Protein AF-A0A728Y4P6-F1 (afdb_monomer_lite)

pLDDT: mean 84.36, std 15.19, range [36.62, 98.06]

Structure (mmCIF, N/CA/C/O backbone):
data_AF-A0A728Y4P6-F1
#
_entry.id   AF-A0A728Y4P6-F1
#
loop_
_atom_site.group_PDB
_atom_site.id
_atom_site.type_symbol
_atom_site.label_atom_id
_atom_site.label_alt_id
_atom_site.label_comp_id
_atom_site.label_asym_id
_atom_site.label_entity_id
_atom_site.label_seq_id
_atom_site.pdbx_PDB_ins_code
_atom_site.Cartn_x
_atom_site.Cartn_y
_atom_site.Cartn_z
_atom_site.occupancy
_atom_site.B_iso_or_equiv
_atom_site.auth_seq_id
_atom_site.auth_comp_id
_atom_site.auth_asym_id
_atom_site.auth_atom_id
_atom_site.pdbx_PDB_model_num
ATOM 1 N N . MET A 1 1 ? -55.703 6.559 3.797 1.00 37.00 1 MET A N 1
ATOM 2 C CA . MET A 1 1 ? -54.741 5.536 3.331 1.00 37.00 1 MET A CA 1
ATOM 3 C C . MET A 1 1 ? -53.664 5.393 4.402 1.00 37.00 1 MET A C 1
ATOM 5 O O . MET A 1 1 ? -52.782 6.234 4.476 1.00 37.00 1 MET A O 1
ATOM 9 N N . THR A 1 2 ? -53.797 4.430 5.315 1.00 36.62 2 THR A N 1
ATOM 10 C CA . THR A 1 2 ? -52.880 4.237 6.453 1.00 36.62 2 THR A CA 1
ATOM 11 C C . THR A 1 2 ? -51.854 3.155 6.117 1.00 36.62 2 THR A C 1
ATOM 13 O O . THR A 1 2 ? -52.201 1.993 5.926 1.00 36.62 2 THR A O 1
ATOM 16 N N . VAL A 1 3 ? -50.579 3.534 6.010 1.00 44.47 3 VAL A N 1
ATOM 17 C CA . VAL A 1 3 ? -49.483 2.598 5.721 1.00 44.47 3 VAL A CA 1
ATOM 18 C C . VAL A 1 3 ? -49.076 1.896 7.019 1.00 44.47 3 VAL A C 1
ATOM 20 O O . VAL A 1 3 ? -48.543 2.519 7.935 1.00 44.47 3 VAL A O 1
ATOM 23 N N . LYS A 1 4 ? -49.341 0.588 7.111 1.00 42.34 4 LYS A N 1
ATOM 24 C CA . LYS A 1 4 ? -48.845 -0.280 8.189 1.00 42.34 4 LYS A CA 1
ATOM 25 C C . LYS A 1 4 ? -47.351 -0.535 7.965 1.00 42.34 4 LYS A C 1
ATOM 27 O O . LYS A 1 4 ? -46.977 -1.251 7.042 1.00 42.34 4 LYS A O 1
ATOM 32 N N . ALA A 1 5 ? -46.502 0.030 8.817 1.00 55.78 5 ALA A N 1
ATOM 33 C CA . ALA A 1 5 ? -45.082 -0.299 8.859 1.00 55.78 5 ALA A CA 1
ATOM 34 C C . ALA A 1 5 ? -44.892 -1.673 9.525 1.00 55.78 5 ALA A C 1
ATOM 36 O O . ALA A 1 5 ? -44.885 -1.790 10.748 1.00 55.78 5 ALA A O 1
ATOM 37 N N . SER A 1 6 ? -44.763 -2.734 8.727 1.00 55.38 6 SER A N 1
ATOM 38 C CA . SER A 1 6 ? -44.408 -4.073 9.209 1.00 55.38 6 SER A CA 1
ATOM 39 C C . SER A 1 6 ? -42.884 -4.242 9.234 1.00 55.38 6 SER A C 1
ATOM 41 O O . SER A 1 6 ? -42.297 -4.843 8.336 1.00 55.38 6 SER A O 1
ATOM 43 N N . GLY A 1 7 ? -42.233 -3.688 10.256 1.00 61.00 7 GLY A N 1
ATOM 44 C CA . GLY A 1 7 ? -40.838 -3.992 10.586 1.00 61.00 7 GLY A CA 1
ATOM 45 C C . GLY A 1 7 ? -40.770 -4.976 11.754 1.00 61.00 7 GLY A C 1
ATOM 46 O O . GLY A 1 7 ? -41.485 -4.808 12.739 1.00 61.00 7 GLY A O 1
ATOM 47 N N . ARG A 1 8 ? -39.926 -6.012 11.667 1.00 59.66 8 ARG A N 1
ATOM 48 C CA . ARG A 1 8 ? -39.654 -6.916 12.799 1.00 59.66 8 ARG A CA 1
ATOM 49 C C . ARG A 1 8 ? -38.945 -6.135 13.910 1.00 59.66 8 ARG A C 1
ATOM 51 O O . ARG A 1 8 ? -37.822 -5.681 13.718 1.00 59.66 8 ARG A O 1
ATOM 58 N N . PHE A 1 9 ? -39.592 -6.010 15.066 1.00 66.50 9 PHE A N 1
ATOM 59 C CA . PHE A 1 9 ? -38.976 -5.506 16.290 1.00 66.50 9 PHE A CA 1
ATOM 60 C C . PHE A 1 9 ? -38.028 -6.577 16.844 1.00 66.50 9 PHE A C 1
ATOM 62 O O . PHE A 1 9 ? -38.470 -7.659 17.228 1.00 66.50 9 PHE A O 1
ATOM 69 N N . VAL A 1 10 ? -36.724 -6.298 16.850 1.00 62.53 10 VAL A N 1
ATOM 70 C CA . VAL A 1 10 ? -35.737 -7.122 17.559 1.00 62.53 10 VAL A CA 1
ATOM 71 C C . VAL A 1 10 ? -35.636 -6.557 18.976 1.00 62.53 10 VAL A C 1
ATOM 73 O O . VAL A 1 10 ? -35.246 -5.396 19.115 1.00 62.53 10 VAL A O 1
ATOM 76 N N . PRO A 1 11 ? -36.008 -7.312 20.024 1.00 64.62 11 PRO A N 1
ATOM 77 C CA . PRO A 1 11 ? -35.897 -6.822 21.389 1.00 64.62 11 PRO A CA 1
ATOM 78 C C . PRO A 1 11 ? -34.423 -6.542 21.726 1.00 64.62 11 PRO A C 1
ATOM 80 O O . PRO A 1 11 ? -33.542 -7.282 21.275 1.00 64.62 11 PRO A O 1
ATOM 83 N N . PRO A 1 12 ? -34.128 -5.479 22.497 1.00 64.31 12 PRO A N 1
ATOM 84 C CA . PRO A 1 12 ? -32.768 -5.202 22.935 1.00 64.31 12 PRO A CA 1
ATOM 85 C C . PRO A 1 12 ? -32.221 -6.414 23.696 1.00 64.31 12 PRO A C 1
ATOM 87 O O . PRO A 1 12 ? -32.910 -7.009 24.525 1.00 64.31 12 PRO A O 1
ATOM 90 N N . SER A 1 13 ? -30.988 -6.811 23.376 1.00 59.62 13 SER A N 1
ATOM 91 C CA . SER A 1 13 ? -30.362 -7.980 23.993 1.00 59.62 13 SER A CA 1
ATOM 92 C C . SER A 1 13 ? -30.235 -7.763 25.504 1.00 59.62 13 SER A C 1
ATOM 94 O O . SER A 1 13 ? -29.751 -6.716 25.932 1.00 59.62 13 SER A O 1
ATOM 96 N N . ALA A 1 14 ? -30.605 -8.768 26.297 1.00 59.66 14 ALA A N 1
ATOM 97 C CA . ALA A 1 14 ? -30.523 -8.750 27.759 1.00 59.66 14 ALA A CA 1
ATOM 98 C C . ALA A 1 14 ? -29.085 -8.839 28.312 1.00 59.66 14 ALA A C 1
ATOM 100 O O . ALA A 1 14 ? -28.901 -9.017 29.516 1.00 59.66 14 ALA A O 1
ATOM 101 N N . PHE A 1 15 ? -28.055 -8.722 27.465 1.00 56.31 15 PHE A N 1
ATOM 102 C CA . PHE A 1 15 ?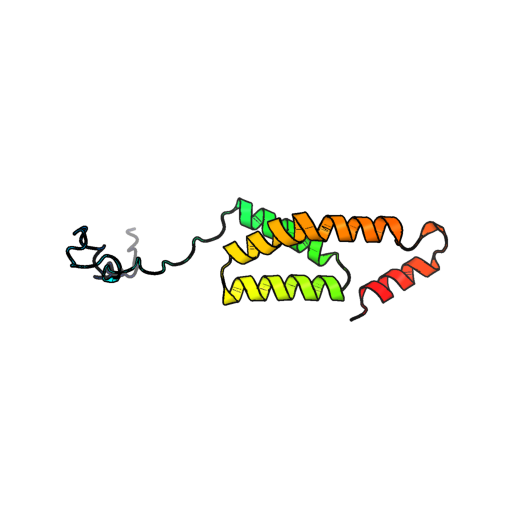 -26.684 -8.547 27.932 1.00 56.31 15 PHE A CA 1
ATOM 103 C C . PHE A 1 15 ? -26.571 -7.155 28.549 1.00 56.31 15 PHE A C 1
ATOM 105 O O . PHE A 1 15 ? -26.341 -6.159 27.864 1.00 56.31 15 PHE A O 1
ATOM 112 N N . ALA A 1 16 ? -26.837 -7.107 29.852 1.00 52.72 16 ALA A N 1
ATOM 113 C CA . ALA A 1 16 ? -26.780 -5.916 30.670 1.00 52.72 16 ALA A CA 1
ATOM 114 C C . ALA A 1 16 ? -25.479 -5.153 30.398 1.00 52.72 16 ALA A C 1
ATOM 116 O O . ALA A 1 16 ? -24.382 -5.709 30.497 1.00 52.72 16 ALA A O 1
ATOM 117 N N . ALA A 1 17 ? -25.615 -3.867 30.069 1.00 57.88 17 ALA A N 1
ATOM 118 C CA . ALA A 1 17 ? -24.522 -2.916 30.178 1.00 57.88 17 ALA A CA 1
ATOM 119 C C . ALA A 1 17 ? -23.908 -3.084 31.573 1.00 57.88 17 ALA A C 1
ATOM 121 O O . ALA A 1 17 ? -24.646 -3.115 32.561 1.00 57.88 17 ALA A O 1
ATOM 122 N N . GLY A 1 18 ? -22.589 -3.291 31.623 1.00 55.12 18 GLY A N 1
ATOM 123 C CA . GLY A 1 18 ? -21.872 -3.683 32.831 1.00 55.12 18 GLY A CA 1
ATOM 124 C C . GLY A 1 18 ? -22.354 -2.891 34.039 1.00 55.12 18 GLY A C 1
ATOM 125 O O . GLY A 1 18 ? -22.355 -1.662 34.030 1.00 55.12 18 GLY A O 1
ATOM 126 N N . THR A 1 19 ? -22.803 -3.601 35.074 1.00 54.06 19 THR A N 1
ATOM 127 C CA . THR A 1 19 ? -23.075 -3.000 36.377 1.00 54.06 19 THR A CA 1
ATOM 128 C C . THR A 1 19 ? -21.816 -2.242 36.773 1.00 54.06 19 THR A C 1
ATOM 130 O O . THR A 1 19 ? -20.801 -2.894 36.997 1.00 54.06 19 THR A O 1
ATOM 133 N N . GLY A 1 20 ? -21.852 -0.908 36.820 1.00 58.09 20 GLY A N 1
ATOM 134 C CA . GLY A 1 20 ? -20.714 -0.027 37.134 1.00 58.09 20 GLY A CA 1
ATOM 135 C C . GLY A 1 20 ? -20.162 -0.170 38.560 1.00 58.09 20 GLY A C 1
ATOM 136 O O . GLY A 1 20 ? -19.750 0.808 39.170 1.00 58.09 20 GLY A O 1
ATOM 137 N N . LYS A 1 21 ? -20.197 -1.380 39.120 1.00 61.38 21 LYS A N 1
ATOM 138 C CA . LYS A 1 21 ? -19.567 -1.767 40.371 1.00 61.38 21 LYS A CA 1
ATOM 139 C C . LYS A 1 21 ? -18.068 -1.880 40.113 1.00 61.38 21 LYS A C 1
ATOM 141 O O . LYS A 1 21 ? -17.633 -2.672 39.279 1.00 61.38 21 LYS A O 1
ATOM 146 N N . THR A 1 22 ? -17.287 -1.088 40.833 1.00 69.62 22 THR A N 1
ATOM 147 C CA . THR A 1 22 ? -15.834 -1.233 40.902 1.00 69.62 22 THR A CA 1
ATOM 148 C C . THR A 1 22 ? -15.479 -2.631 41.402 1.00 69.62 22 THR A C 1
ATOM 150 O O . THR A 1 22 ? -16.117 -3.166 42.307 1.00 69.62 22 THR A O 1
ATOM 153 N N . PHE A 1 23 ? -14.477 -3.252 40.781 1.00 76.69 23 PHE A N 1
ATOM 154 C CA . PHE A 1 23 ? -14.010 -4.580 41.158 1.00 76.69 23 PHE A CA 1
ATOM 155 C C . PHE A 1 23 ? -13.465 -4.578 42.599 1.00 76.69 23 PHE A C 1
ATOM 157 O O . PHE A 1 23 ? -12.518 -3.856 42.896 1.00 76.69 23 PHE A O 1
ATOM 164 N N . THR A 1 24 ? -14.042 -5.395 43.485 1.00 79.75 24 THR A N 1
ATOM 165 C CA . THR A 1 24 ? -13.669 -5.501 44.911 1.00 79.75 24 THR A CA 1
ATOM 166 C C . THR A 1 24 ? -12.896 -6.790 45.220 1.00 79.75 24 THR A C 1
ATOM 168 O O . THR A 1 24 ? -13.153 -7.443 46.231 1.00 79.75 24 THR A O 1
ATOM 171 N N . GLY A 1 25 ? -12.012 -7.238 44.326 1.00 82.38 25 GLY A N 1
ATOM 172 C CA . GLY A 1 25 ? -11.180 -8.421 44.575 1.00 82.38 25 GLY A CA 1
ATOM 173 C C . GLY A 1 25 ? -9.823 -8.079 45.188 1.00 82.38 25 GLY A C 1
ATOM 174 O O . GLY A 1 25 ? -9.298 -6.986 44.992 1.00 82.38 25 GLY A O 1
ATOM 175 N N . ALA A 1 26 ? -9.233 -9.047 45.896 1.00 81.69 26 ALA A N 1
ATOM 176 C CA . ALA A 1 26 ? -7.989 -8.875 46.655 1.00 81.69 26 ALA A CA 1
ATOM 177 C C . ALA A 1 26 ? -6.765 -8.488 45.804 1.00 81.69 26 ALA A C 1
ATOM 179 O O . ALA A 1 26 ? -5.826 -7.882 46.312 1.00 81.69 26 ALA A O 1
ATOM 180 N N . TYR A 1 27 ? -6.768 -8.826 44.511 1.00 81.75 27 TYR A N 1
ATOM 181 C CA . TYR A 1 27 ? -5.652 -8.555 43.610 1.00 81.75 27 TYR A CA 1
ATOM 182 C C . TYR A 1 27 ? -6.137 -7.998 42.275 1.00 81.75 27 TYR A C 1
ATOM 184 O O . TYR A 1 27 ? -7.066 -8.536 41.674 1.00 81.75 27 TYR A O 1
ATOM 192 N N . ALA A 1 28 ? -5.454 -6.970 41.770 1.00 76.50 28 ALA A N 1
ATOM 193 C CA . ALA A 1 28 ? -5.823 -6.275 40.535 1.00 76.50 28 ALA A CA 1
ATOM 194 C C . ALA A 1 28 ? -5.866 -7.183 39.286 1.00 76.50 28 ALA A C 1
ATOM 196 O O . ALA A 1 28 ? -6.628 -6.917 38.363 1.00 76.50 28 ALA A O 1
ATOM 197 N N . TRP A 1 29 ? -5.099 -8.280 39.257 1.00 80.25 29 TRP A N 1
ATOM 198 C CA . TRP A 1 29 ? -5.078 -9.224 38.130 1.00 80.25 29 TRP A CA 1
ATOM 199 C C . TRP A 1 29 ? -6.335 -10.107 38.029 1.00 80.25 29 TRP A C 1
ATOM 201 O O . TRP A 1 29 ? -6.555 -10.716 36.984 1.00 80.25 29 TRP A O 1
ATOM 211 N N . ASN A 1 30 ? -7.163 -10.143 39.080 1.00 81.00 30 ASN A N 1
ATOM 212 C CA . ASN A 1 30 ? -8.459 -10.827 39.096 1.00 81.00 30 ASN A CA 1
ATOM 213 C C . ASN A 1 30 ? -9.610 -9.954 38.573 1.00 81.00 30 ASN A C 1
ATOM 215 O O . ASN A 1 30 ? -10.735 -10.442 38.454 1.00 81.00 30 ASN A O 1
ATOM 219 N N . ALA A 1 31 ? -9.362 -8.670 38.291 1.00 82.38 31 ALA A N 1
ATOM 220 C CA . ALA A 1 31 ? -10.391 -7.797 37.750 1.00 82.38 31 ALA A CA 1
ATOM 221 C C . ALA A 1 31 ? -10.865 -8.324 36.382 1.00 82.38 31 ALA A C 1
ATOM 223 O O . ALA A 1 31 ? -10.021 -8.688 35.553 1.00 82.38 31 ALA A O 1
ATOM 224 N N . PRO A 1 32 ? -12.188 -8.365 36.115 1.00 75.19 32 PRO A N 1
ATOM 225 C CA . PRO A 1 32 ? -12.702 -8.668 34.789 1.00 75.19 32 PRO A CA 1
ATOM 226 C C . PRO A 1 32 ? -12.023 -7.761 33.765 1.00 75.19 32 PRO A C 1
ATOM 228 O O . PRO A 1 32 ? -12.038 -6.538 33.901 1.00 75.19 32 PRO A O 1
ATOM 231 N N . ARG A 1 33 ? -11.393 -8.363 32.756 1.00 74.69 33 ARG A N 1
ATOM 232 C CA . ARG A 1 33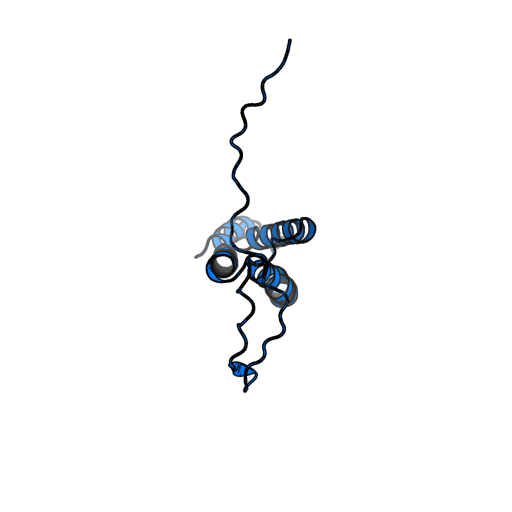 ? -10.788 -7.595 31.667 1.00 74.69 33 ARG A CA 1
ATOM 233 C C . ARG A 1 33 ? -11.897 -6.958 30.846 1.00 74.69 33 ARG A C 1
ATOM 235 O O . ARG A 1 33 ? -12.950 -7.570 30.659 1.00 74.69 33 ARG A O 1
ATOM 242 N N . GLU A 1 34 ? -11.639 -5.759 30.331 1.00 71.69 34 GLU A N 1
ATOM 243 C CA . GLU A 1 34 ? -12.521 -5.172 29.329 1.00 71.69 34 GLU A CA 1
ATOM 244 C C . GLU A 1 34 ? -12.717 -6.179 28.198 1.00 71.69 34 GLU A C 1
ATOM 246 O O . GLU A 1 34 ? -11.756 -6.769 27.689 1.00 71.69 34 GLU A O 1
ATOM 251 N N . ALA A 1 35 ? -13.980 -6.423 27.848 1.00 74.38 35 ALA A N 1
ATOM 252 C CA . ALA A 1 35 ? -14.294 -7.275 26.721 1.00 74.38 35 ALA A CA 1
ATOM 253 C C . ALA A 1 35 ? -13.583 -6.705 25.491 1.00 74.38 35 ALA A C 1
ATOM 255 O O . ALA A 1 35 ? -13.690 -5.508 25.219 1.00 74.38 35 ALA A O 1
ATOM 256 N N . VAL A 1 36 ? -12.863 -7.558 24.755 1.00 69.44 36 VAL A N 1
ATOM 257 C CA . VAL A 1 36 ? -12.238 -7.160 23.491 1.00 69.44 36 VAL A CA 1
ATOM 258 C C . VAL A 1 36 ? -13.366 -6.760 22.544 1.00 69.44 36 VAL A C 1
ATOM 260 O O . VAL A 1 36 ? -14.054 -7.604 21.969 1.00 69.44 36 VAL A O 1
ATOM 263 N N . GLY A 1 37 ? -13.617 -5.455 22.470 1.00 71.19 37 GLY A N 1
ATOM 264 C CA . GLY A 1 37 ? -14.664 -4.888 21.642 1.00 71.19 37 GLY A CA 1
ATOM 265 C C . GLY A 1 37 ? -14.362 -5.107 20.166 1.00 71.19 37 GLY A C 1
ATOM 266 O O . GLY A 1 37 ? -13.221 -5.347 19.765 1.00 71.19 37 GLY A O 1
ATOM 267 N N . ARG A 1 38 ? -15.396 -4.984 19.328 1.00 73.69 38 ARG A N 1
ATOM 268 C CA . ARG A 1 38 ? -15.168 -4.845 17.889 1.00 73.69 38 ARG A CA 1
ATOM 269 C C . ARG A 1 38 ? -14.319 -3.603 17.667 1.00 73.69 38 ARG A C 1
ATOM 271 O O . ARG A 1 38 ? -14.679 -2.520 18.126 1.00 73.69 38 ARG A O 1
ATOM 278 N N . GLU A 1 39 ? -13.206 -3.766 16.966 1.00 78.44 39 GLU A N 1
ATOM 279 C CA . GLU A 1 39 ? -12.384 -2.628 16.588 1.00 78.44 39 GLU A CA 1
ATOM 280 C C . GLU A 1 39 ? -13.197 -1.621 15.774 1.00 78.44 39 GLU A C 1
ATOM 282 O O . GLU A 1 39 ? -14.094 -1.970 14.996 1.00 78.44 39 GLU A O 1
ATOM 287 N N . ARG A 1 40 ? -12.860 -0.348 15.968 1.00 87.69 40 ARG A N 1
ATOM 288 C CA . ARG A 1 40 ? -13.503 0.769 15.289 1.00 87.69 40 ARG A CA 1
ATOM 289 C C . ARG A 1 40 ? -13.401 0.594 13.763 1.00 87.69 40 ARG A C 1
ATOM 291 O O . ARG A 1 40 ? -12.314 0.309 13.255 1.00 87.69 40 ARG A O 1
ATOM 298 N N . PRO A 1 41 ? -14.489 0.825 13.010 1.00 89.81 41 PRO A N 1
ATOM 299 C CA . PRO A 1 41 ? -14.404 0.899 11.559 1.00 89.81 41 PRO A CA 1
ATOM 300 C C . PRO A 1 41 ? -13.579 2.117 11.113 1.00 89.81 41 PRO A C 1
ATOM 302 O O . PRO A 1 41 ? -13.510 3.137 11.803 1.00 89.81 41 PRO A O 1
ATOM 305 N N . LEU A 1 42 ? -12.993 2.024 9.919 1.00 93.62 42 LEU A N 1
ATOM 306 C CA . LEU A 1 42 ? -12.300 3.149 9.290 1.00 93.62 42 LEU A CA 1
ATOM 307 C C . LEU A 1 42 ? -13.259 4.330 9.101 1.00 93.62 42 LEU A C 1
ATOM 309 O O . LEU A 1 42 ? -14.424 4.158 8.740 1.00 93.62 42 LEU A O 1
ATOM 313 N N . THR A 1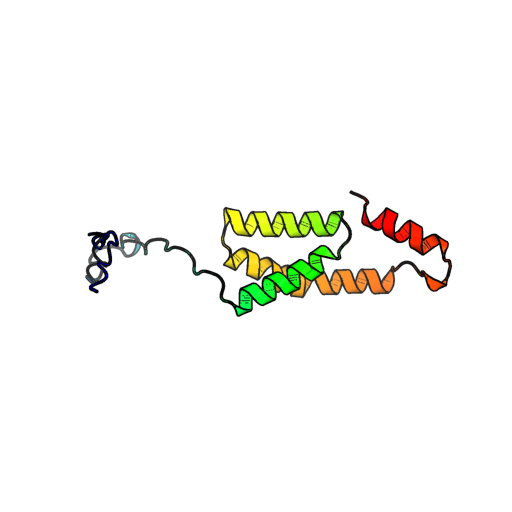 43 ? -12.756 5.537 9.318 1.00 96.44 43 THR A N 1
ATOM 314 C CA . THR A 1 43 ? -13.449 6.774 8.952 1.00 96.44 43 THR A CA 1
ATOM 315 C C . THR A 1 43 ? -13.491 6.955 7.443 1.00 96.44 43 THR A C 1
ATOM 317 O O . THR A 1 43 ? -12.715 6.359 6.697 1.00 96.44 43 THR A O 1
ATOM 320 N N . ARG A 1 44 ? -14.380 7.833 6.974 1.00 96.94 44 ARG A N 1
ATOM 321 C CA . ARG A 1 44 ? -14.475 8.187 5.555 1.00 96.94 44 ARG A CA 1
ATOM 322 C C . ARG A 1 44 ? -13.150 8.719 4.996 1.00 96.94 44 ARG A C 1
ATOM 324 O O . ARG A 1 44 ? -12.767 8.342 3.890 1.00 96.94 44 ARG A O 1
ATOM 331 N N . ASP A 1 45 ? -12.451 9.556 5.757 1.00 97.00 45 ASP A N 1
ATOM 332 C CA . ASP A 1 45 ? -11.175 10.135 5.330 1.00 97.00 45 ASP A CA 1
ATOM 333 C C . ASP A 1 45 ? -10.068 9.083 5.282 1.00 97.00 45 ASP A C 1
ATOM 335 O O . ASP A 1 45 ? -9.321 9.020 4.305 1.00 97.00 45 ASP A O 1
ATOM 339 N N . GLU A 1 46 ? -10.014 8.185 6.269 1.00 96.88 46 GLU A N 1
ATOM 340 C CA . GLU A 1 46 ? -9.091 7.048 6.243 1.00 96.88 46 GLU A CA 1
ATOM 341 C C . GLU A 1 46 ? -9.390 6.120 5.062 1.00 96.88 46 GLU A C 1
ATOM 343 O O . GLU A 1 46 ? -8.468 5.715 4.360 1.00 96.88 46 GLU A O 1
ATOM 348 N N . MET A 1 47 ? -10.662 5.831 4.766 1.00 97.00 47 MET A N 1
ATOM 349 C CA . MET A 1 47 ? -11.028 5.053 3.577 1.00 97.00 47 MET A CA 1
ATOM 350 C C . MET A 1 47 ? -10.559 5.735 2.289 1.00 97.00 47 MET A C 1
ATOM 352 O O . MET A 1 47 ? -10.020 5.069 1.406 1.00 97.00 47 MET A O 1
ATOM 356 N N . ARG A 1 48 ? -10.713 7.060 2.180 1.00 97.50 48 ARG A N 1
ATOM 357 C CA . ARG A 1 48 ? -10.218 7.825 1.027 1.00 97.50 48 ARG A CA 1
ATOM 358 C C . ARG A 1 48 ? -8.697 7.723 0.899 1.00 97.50 48 ARG A C 1
ATOM 360 O O . ARG A 1 48 ? -8.198 7.525 -0.207 1.00 97.50 48 ARG A O 1
ATOM 367 N N . GLN A 1 49 ? -7.967 7.814 2.009 1.00 96.75 49 GLN A N 1
ATOM 368 C CA . GLN A 1 49 ? -6.515 7.633 2.020 1.00 96.75 49 GLN A CA 1
ATOM 369 C C . GLN A 1 49 ? -6.116 6.211 1.615 1.00 96.75 49 GLN A C 1
ATOM 371 O O . GLN A 1 49 ? -5.231 6.054 0.778 1.00 96.75 49 GLN A O 1
ATOM 376 N N . VAL A 1 50 ? -6.800 5.181 2.129 1.00 97.62 50 VAL A N 1
ATOM 377 C CA . VAL A 1 50 ? -6.588 3.781 1.722 1.00 97.62 50 VAL A CA 1
ATOM 378 C C . VAL A 1 50 ? -6.726 3.637 0.210 1.00 97.62 50 VAL A C 1
ATOM 380 O O . VAL A 1 50 ? -5.830 3.091 -0.426 1.00 97.62 50 VAL A O 1
ATOM 383 N N . GLN A 1 51 ? -7.805 4.161 -0.378 1.00 97.06 51 GLN A N 1
ATOM 384 C CA . GLN A 1 51 ? -8.011 4.105 -1.828 1.00 97.06 51 GLN A CA 1
ATOM 385 C C . GLN A 1 51 ? -6.904 4.838 -2.592 1.00 97.06 51 GLN A C 1
ATOM 387 O O . GLN A 1 51 ? -6.391 4.314 -3.579 1.00 97.06 51 GLN A O 1
ATOM 392 N N . GLY A 1 52 ? -6.476 6.005 -2.100 1.00 97.56 52 GLY A N 1
ATOM 393 C CA . GLY A 1 52 ? -5.347 6.741 -2.664 1.00 97.56 52 GLY A CA 1
ATOM 394 C C . GLY A 1 52 ? -4.068 5.902 -2.693 1.00 97.56 52 GLY A C 1
ATOM 395 O O . GLY A 1 52 ? -3.477 5.720 -3.756 1.00 97.56 52 GLY A O 1
ATOM 396 N N . VAL A 1 53 ? -3.678 5.312 -1.562 1.00 97.94 53 VAL A N 1
ATOM 397 C CA . VAL A 1 53 ? -2.453 4.501 -1.474 1.00 97.94 53 VAL A CA 1
ATOM 398 C C . VAL A 1 53 ? -2.555 3.214 -2.295 1.00 97.94 53 VAL A C 1
ATOM 400 O O . VAL A 1 53 ? -1.600 2.849 -2.979 1.00 97.94 53 VAL A O 1
ATOM 403 N N . LEU A 1 54 ? -3.706 2.536 -2.281 1.00 97.56 54 LEU A N 1
ATOM 404 C CA . LEU A 1 54 ? -3.924 1.339 -3.097 1.00 97.56 54 LEU A CA 1
ATOM 405 C C . LEU A 1 54 ? -3.862 1.654 -4.595 1.00 97.56 54 LEU A C 1
ATOM 407 O O . LEU A 1 54 ? -3.323 0.854 -5.357 1.00 97.56 54 LEU A O 1
ATOM 411 N N . SER A 1 55 ? -4.336 2.827 -5.025 1.00 97.31 55 SER A N 1
ATOM 412 C CA . SER A 1 55 ? -4.193 3.260 -6.419 1.00 97.31 55 SER A CA 1
ATOM 413 C C . SER A 1 55 ? -2.725 3.426 -6.825 1.00 97.31 55 SER A C 1
ATOM 415 O O . SER A 1 55 ? -2.349 3.025 -7.925 1.00 97.31 55 SER A O 1
ATOM 417 N N . THR A 1 56 ? -1.875 3.920 -5.919 1.00 96.81 56 THR A N 1
ATOM 418 C CA . THR A 1 56 ? -0.423 4.004 -6.126 1.00 96.81 56 THR A CA 1
ATOM 419 C C . THR A 1 56 ? 0.208 2.617 -6.202 1.00 96.81 56 THR A C 1
ATOM 421 O O . THR A 1 56 ? 0.978 2.343 -7.119 1.00 96.81 56 THR A O 1
ATOM 424 N N . ILE A 1 57 ? -0.158 1.708 -5.293 1.00 96.94 57 ILE A N 1
ATOM 425 C CA . ILE A 1 57 ? 0.321 0.316 -5.310 1.00 96.94 57 ILE A CA 1
ATOM 426 C C . ILE A 1 57 ? -0.082 -0.389 -6.610 1.00 96.94 57 ILE A C 1
ATOM 428 O O . ILE A 1 57 ? 0.709 -1.138 -7.173 1.00 96.94 57 ILE A O 1
ATOM 432 N N . ASN A 1 58 ? -1.283 -0.130 -7.128 1.00 95.25 58 ASN A N 1
ATOM 433 C CA . ASN A 1 58 ? -1.763 -0.757 -8.359 1.00 95.25 58 ASN A CA 1
ATOM 434 C C . ASN A 1 58 ? -0.981 -0.353 -9.615 1.00 95.25 58 ASN A C 1
ATOM 436 O O . ASN A 1 58 ? -1.025 -1.089 -10.601 1.00 95.25 58 ASN A O 1
ATOM 440 N N . ARG A 1 59 ? -0.260 0.774 -9.568 1.00 93.06 59 ARG A N 1
ATOM 441 C CA . ARG A 1 59 ? 0.629 1.247 -10.641 1.00 93.06 59 ARG A CA 1
ATOM 442 C C . ARG A 1 59 ? 2.0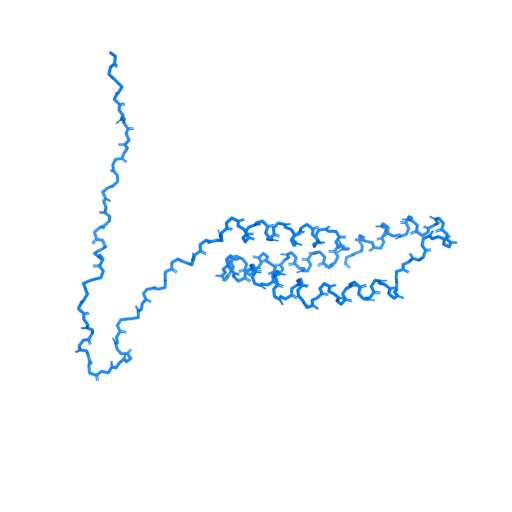27 0.629 -10.585 1.00 93.06 59 ARG A C 1
ATOM 444 O O . ARG A 1 59 ? 2.810 0.840 -11.504 1.00 93.06 59 ARG A O 1
ATOM 451 N N . LEU A 1 60 ? 2.358 -0.098 -9.518 1.00 93.44 60 LEU A N 1
ATOM 452 C CA . LEU A 1 60 ? 3.641 -0.785 -9.406 1.00 93.44 60 LEU A CA 1
ATOM 453 C C . LEU A 1 60 ? 3.712 -2.008 -10.338 1.00 93.44 60 LEU A C 1
ATOM 455 O O . LEU A 1 60 ? 2.672 -2.594 -10.659 1.00 93.44 60 LEU A O 1
ATOM 459 N N . PRO A 1 61 ? 4.935 -2.444 -10.706 1.00 92.69 61 PRO A N 1
ATOM 460 C CA . PRO A 1 61 ? 5.164 -3.731 -11.358 1.00 92.69 61 PRO A CA 1
ATOM 461 C C . PRO A 1 61 ? 4.525 -4.888 -10.588 1.00 92.69 61 PRO A C 1
ATOM 463 O O . PRO A 1 61 ? 4.387 -4.824 -9.360 1.00 92.69 61 PRO A O 1
ATOM 466 N N . TYR A 1 62 ? 4.171 -5.954 -11.308 1.00 92.88 62 TYR A N 1
ATOM 467 C CA . TYR A 1 62 ? 3.390 -7.074 -10.786 1.00 92.88 62 TYR A CA 1
ATOM 468 C C . TYR A 1 62 ? 3.923 -7.614 -9.454 1.00 92.88 62 TYR A C 1
ATOM 470 O O . TYR A 1 62 ? 3.154 -7.683 -8.496 1.00 92.88 62 TYR A O 1
ATOM 478 N N . PHE A 1 63 ? 5.221 -7.918 -9.370 1.00 92.00 63 PHE A N 1
ATOM 479 C CA . PHE A 1 63 ? 5.854 -8.457 -8.163 1.00 92.00 63 PHE A CA 1
ATOM 480 C C . PHE A 1 63 ? 5.668 -7.560 -6.926 1.00 92.00 63 PHE A C 1
ATOM 482 O O . PHE A 1 63 ? 5.245 -8.009 -5.861 1.00 92.00 63 PHE A O 1
ATOM 489 N N . LEU A 1 64 ? 5.930 -6.254 -7.054 1.00 93.88 64 LEU A N 1
ATOM 490 C CA . LEU A 1 64 ? 5.780 -5.317 -5.935 1.00 93.88 64 LEU A CA 1
ATOM 491 C C . LEU A 1 64 ? 4.308 -5.103 -5.579 1.00 93.88 64 LEU A C 1
ATOM 493 O O . LEU A 1 64 ? 3.946 -5.059 -4.400 1.00 93.88 64 LEU A O 1
ATOM 497 N N . ARG A 1 65 ? 3.445 -4.992 -6.595 1.00 96.12 65 ARG A N 1
ATOM 498 C CA . ARG A 1 65 ? 2.001 -4.862 -6.401 1.00 96.12 65 ARG A CA 1
ATOM 499 C C . ARG A 1 65 ? 1.450 -6.064 -5.641 1.00 96.12 65 ARG A C 1
ATOM 501 O O . ARG A 1 65 ? 0.751 -5.872 -4.646 1.00 96.12 65 ARG A O 1
ATOM 508 N N . SER A 1 66 ? 1.756 -7.283 -6.082 1.00 95.81 66 SER A N 1
ATOM 509 C CA . SER A 1 66 ? 1.266 -8.524 -5.472 1.00 95.81 66 SER A CA 1
ATOM 510 C C . SER A 1 66 ? 1.758 -8.666 -4.031 1.00 95.81 66 SER A C 1
ATOM 512 O O . SER A 1 66 ? 0.959 -8.972 -3.145 1.00 95.81 66 SER A O 1
ATOM 514 N N . LEU A 1 67 ? 3.023 -8.331 -3.759 1.00 95.69 67 LEU A N 1
ATOM 515 C CA . LEU A 1 67 ? 3.602 -8.355 -2.417 1.00 95.69 67 LEU A CA 1
ATOM 516 C C . LEU A 1 67 ? 2.855 -7.425 -1.449 1.00 95.69 67 LEU A C 1
ATOM 518 O O . LEU A 1 67 ? 2.424 -7.848 -0.371 1.00 95.69 67 LEU A O 1
ATOM 522 N N . PHE A 1 68 ? 2.682 -6.152 -1.819 1.00 97.62 68 PHE A N 1
ATOM 523 C CA . PHE A 1 68 ? 2.071 -5.167 -0.923 1.00 97.62 68 PHE A CA 1
ATOM 524 C C . PHE A 1 68 ? 0.563 -5.358 -0.768 1.00 97.62 68 PHE A C 1
ATOM 526 O O . PHE A 1 68 ? 0.054 -5.226 0.347 1.00 97.62 68 PHE A O 1
ATOM 533 N N . THR A 1 69 ? -0.145 -5.714 -1.844 1.00 97.31 69 THR A N 1
ATOM 534 C CA . THR A 1 69 ? -1.586 -6.018 -1.781 1.00 97.31 69 THR A CA 1
ATOM 535 C C . THR A 1 69 ? -1.855 -7.253 -0.927 1.00 97.31 69 THR A C 1
ATOM 537 O O . THR A 1 69 ? -2.668 -7.179 -0.007 1.00 97.31 69 THR A O 1
ATOM 540 N N . SER A 1 70 ? -1.098 -8.338 -1.121 1.00 97.50 70 SER A N 1
ATOM 541 C CA . SER A 1 70 ? -1.224 -9.557 -0.309 1.00 97.50 70 SER A CA 1
ATOM 542 C C . SER A 1 70 ? -0.951 -9.283 1.167 1.00 97.50 70 SER A C 1
ATOM 544 O O . SER A 1 70 ? -1.686 -9.744 2.043 1.00 97.50 70 SER A O 1
ATOM 546 N N . ARG A 1 71 ? 0.079 -8.480 1.470 1.00 97.69 71 ARG A N 1
ATOM 547 C CA . ARG A 1 71 ? 0.386 -8.098 2.852 1.00 97.69 71 ARG A CA 1
ATOM 548 C C . ARG A 1 71 ? -0.727 -7.259 3.477 1.00 97.69 71 ARG A C 1
ATOM 550 O O . ARG A 1 71 ? -1.085 -7.504 4.630 1.00 97.69 71 ARG A O 1
ATOM 557 N N . TYR A 1 72 ? -1.266 -6.290 2.740 1.00 97.81 72 TYR A N 1
ATOM 558 C CA . TYR A 1 72 ? -2.390 -5.477 3.196 1.00 97.81 72 TYR A CA 1
ATOM 559 C C . TYR A 1 72 ? -3.626 -6.341 3.475 1.00 97.81 72 TYR A C 1
ATOM 561 O O . TYR A 1 72 ? -4.194 -6.252 4.565 1.00 97.81 72 TYR A O 1
ATOM 569 N N . ASP A 1 73 ? -3.999 -7.222 2.545 1.00 97.38 73 ASP A N 1
ATOM 570 C CA . ASP A 1 73 ? -5.149 -8.112 2.706 1.00 97.38 73 ASP A CA 1
ATOM 571 C C . ASP A 1 73 ? -4.979 -9.071 3.882 1.00 97.38 73 ASP A C 1
ATOM 573 O O . ASP A 1 73 ? -5.919 -9.267 4.655 1.00 97.38 73 ASP A O 1
ATOM 577 N N . TYR A 1 74 ? -3.776 -9.614 4.074 1.00 97.88 74 TYR A N 1
ATOM 578 C CA . TYR A 1 74 ? -3.468 -10.441 5.235 1.00 97.88 74 TYR A CA 1
ATOM 579 C C . TYR A 1 74 ? -3.699 -9.681 6.548 1.00 97.88 74 TYR A C 1
ATOM 581 O O . TYR A 1 74 ? -4.372 -10.194 7.442 1.00 97.88 74 TYR A O 1
ATOM 589 N N . ILE A 1 75 ? -3.178 -8.455 6.674 1.00 96.62 75 ILE A N 1
ATOM 590 C CA . ILE A 1 75 ? -3.340 -7.644 7.892 1.00 96.62 75 ILE A CA 1
ATOM 591 C C . ILE A 1 75 ? -4.813 -7.281 8.107 1.00 96.62 75 ILE A C 1
ATOM 593 O O . ILE A 1 75 ? -5.313 -7.395 9.226 1.00 96.62 75 ILE A O 1
ATOM 597 N N . ARG A 1 76 ? -5.516 -6.883 7.042 1.00 94.12 76 ARG A N 1
ATOM 598 C CA . ARG A 1 76 ? -6.926 -6.489 7.101 1.00 94.12 76 ARG A CA 1
ATOM 599 C C . ARG A 1 76 ? -7.834 -7.636 7.550 1.00 94.12 76 ARG A C 1
ATOM 601 O O . ARG A 1 76 ? -8.778 -7.384 8.288 1.00 94.12 76 ARG A O 1
ATOM 608 N N . ARG A 1 77 ? -7.560 -8.871 7.105 1.00 93.31 77 ARG A N 1
ATOM 609 C CA . ARG A 1 77 ? -8.359 -10.066 7.437 1.00 93.31 77 ARG A CA 1
ATOM 610 C C . ARG A 1 77 ? -8.025 -10.658 8.807 1.00 93.31 77 ARG A C 1
ATOM 612 O O . ARG A 1 77 ? -8.935 -11.098 9.493 1.00 93.31 77 ARG A O 1
ATOM 619 N N . ASN A 1 78 ? -6.745 -10.685 9.187 1.00 94.38 78 ASN A N 1
ATOM 620 C CA . ASN A 1 78 ? -6.288 -11.412 10.381 1.00 94.38 78 ASN A CA 1
ATOM 621 C C . ASN A 1 78 ? -6.066 -10.529 11.613 1.00 94.38 78 ASN A C 1
ATOM 623 O O . ASN A 1 78 ? -5.989 -11.052 12.719 1.00 94.38 78 ASN A O 1
ATOM 627 N N . LYS A 1 79 ? -5.893 -9.214 11.437 1.00 91.12 79 LYS A N 1
ATOM 628 C CA . LYS A 1 79 ? -5.685 -8.280 12.550 1.00 91.12 79 LYS A CA 1
ATOM 629 C C . LYS A 1 79 ? -6.832 -7.297 12.651 1.00 91.12 79 LYS A C 1
ATOM 631 O O . LYS A 1 79 ? -7.606 -7.353 13.591 1.00 91.12 79 LYS A O 1
ATOM 636 N N . SER A 1 80 ? -6.885 -6.376 11.696 1.00 90.75 80 SER A N 1
ATOM 637 C CA . SER A 1 80 ? -7.709 -5.183 11.809 1.00 90.75 80 SER A CA 1
ATOM 638 C C . SER A 1 80 ? -7.729 -4.386 10.511 1.00 90.75 80 SER A C 1
ATOM 640 O O . SER A 1 80 ? -6.662 -4.186 9.911 1.00 90.75 80 SER A O 1
ATOM 642 N N . PRO A 1 81 ? -8.875 -3.799 10.126 1.00 93.12 81 PRO A N 1
ATOM 643 C CA . PRO A 1 81 ? -8.917 -2.751 9.111 1.00 93.12 81 PRO A CA 1
ATOM 644 C C . PRO A 1 81 ? -8.005 -1.557 9.437 1.00 93.12 81 PRO A C 1
ATOM 646 O O . PRO A 1 81 ? -7.327 -1.046 8.544 1.00 93.12 81 PRO A O 1
ATOM 649 N N . VAL A 1 82 ? -7.928 -1.153 10.711 1.00 95.31 82 VAL A N 1
ATOM 650 C CA . VAL A 1 82 ? -7.101 -0.027 11.177 1.00 95.31 82 VAL A CA 1
ATOM 651 C C . VAL A 1 82 ? -5.613 -0.359 11.064 1.00 95.31 82 VAL A C 1
ATOM 653 O O . VAL A 1 82 ? -4.826 0.449 10.574 1.00 95.31 82 VAL A O 1
ATOM 656 N N . HIS A 1 83 ? -5.210 -1.584 11.413 1.00 95.88 83 HIS A N 1
ATOM 657 C CA . HIS A 1 83 ? -3.823 -2.013 11.204 1.00 95.88 83 HIS A CA 1
ATOM 658 C C . HIS A 1 83 ? -3.459 -2.086 9.717 1.00 95.88 83 HIS A C 1
ATOM 660 O O . HIS A 1 83 ? -2.324 -1.777 9.347 1.00 95.88 83 HIS A O 1
ATOM 666 N N . GLY A 1 84 ? -4.408 -2.471 8.858 1.00 96.94 84 GLY A N 1
ATOM 667 C CA . GLY A 1 84 ? -4.230 -2.416 7.407 1.00 96.94 84 GLY A CA 1
ATOM 668 C C . GLY A 1 84 ? -3.969 -0.985 6.931 1.00 96.94 84 GLY A C 1
ATOM 669 O O . GLY A 1 84 ? -3.042 -0.750 6.158 1.00 96.94 84 GLY A O 1
ATOM 670 N N . PHE A 1 85 ? -4.728 -0.018 7.448 1.00 97.31 85 PHE A N 1
ATOM 671 C CA . PHE A 1 85 ? -4.507 1.404 7.184 1.00 97.31 85 PHE A CA 1
ATOM 672 C C . PHE A 1 85 ? -3.128 1.890 7.655 1.00 97.31 85 PHE A C 1
ATOM 674 O O . PHE A 1 85 ? -2.412 2.517 6.874 1.00 97.31 85 PHE A O 1
ATOM 681 N N . TYR A 1 86 ? -2.692 1.543 8.871 1.00 97.00 86 TYR A N 1
ATOM 682 C CA . TYR A 1 86 ? -1.356 1.918 9.356 1.00 97.00 86 TYR A CA 1
ATOM 683 C C . TYR A 1 86 ? -0.220 1.296 8.548 1.00 97.00 86 TYR A C 1
ATOM 685 O O . TYR A 1 86 ? 0.812 1.938 8.340 1.00 97.00 86 TYR A O 1
ATOM 693 N N . PHE A 1 87 ? -0.392 0.071 8.051 1.00 97.88 87 PHE A N 1
ATOM 694 C CA . PHE A 1 87 ? 0.564 -0.507 7.113 1.00 97.88 87 PHE A CA 1
ATOM 695 C C . PHE A 1 87 ? 0.699 0.366 5.857 1.00 97.88 87 PHE A C 1
ATOM 697 O O . PHE A 1 87 ? 1.819 0.717 5.479 1.00 97.88 87 PHE A O 1
ATOM 704 N N . LEU A 1 88 ? -0.419 0.778 5.255 1.00 98.06 88 LEU A N 1
ATOM 705 C CA . LEU A 1 88 ? -0.409 1.610 4.051 1.00 98.06 88 LEU A CA 1
ATOM 706 C C . LEU A 1 88 ? 0.217 2.990 4.294 1.00 98.06 88 LEU A C 1
ATOM 708 O O . LEU A 1 88 ? 1.082 3.407 3.529 1.00 98.06 88 LEU A O 1
ATOM 712 N N . THR A 1 89 ? -0.154 3.685 5.368 1.00 97.38 89 THR A N 1
ATOM 713 C CA . THR A 1 89 ? 0.309 5.063 5.609 1.00 97.38 89 THR A CA 1
ATOM 714 C C . THR A 1 89 ? 1.697 5.120 6.241 1.00 97.38 89 THR A C 1
ATOM 716 O O . THR A 1 89 ? 2.605 5.779 5.734 1.00 97.38 89 THR A O 1
ATOM 719 N N . SER A 1 90 ? 1.905 4.396 7.341 1.00 96.75 90 SER A N 1
ATOM 720 C CA . SER A 1 90 ? 3.129 4.502 8.144 1.00 96.75 90 SER A CA 1
ATOM 721 C C . SER A 1 90 ? 4.282 3.673 7.596 1.00 96.75 90 SER A C 1
ATOM 723 O O . SER A 1 90 ? 5.443 4.025 7.817 1.00 96.75 90 SER A O 1
ATOM 725 N N . THR A 1 91 ? 3.983 2.572 6.901 1.00 97.06 91 THR A N 1
ATOM 726 C CA . THR A 1 91 ? 5.017 1.687 6.350 1.00 97.06 91 THR A CA 1
ATOM 727 C C . THR A 1 91 ? 5.191 1.925 4.862 1.00 97.06 91 THR A C 1
ATOM 729 O O . THR A 1 91 ? 6.253 2.387 4.450 1.00 97.06 91 THR A O 1
ATOM 732 N N . PHE A 1 92 ? 4.164 1.655 4.057 1.00 97.88 92 PHE A N 1
ATOM 733 C CA . PHE A 1 92 ? 4.289 1.766 2.610 1.00 97.88 92 PHE A CA 1
ATOM 734 C C . PHE A 1 92 ? 4.551 3.216 2.187 1.00 97.88 92 PHE A C 1
ATOM 736 O O . PHE A 1 92 ? 5.639 3.513 1.703 1.00 97.88 92 PHE A O 1
ATOM 743 N N . GLN A 1 93 ? 3.622 4.135 2.447 1.00 97.06 93 GLN A N 1
ATOM 744 C CA . GLN A 1 93 ? 3.711 5.505 1.941 1.00 97.06 93 GLN A CA 1
ATOM 745 C C . GLN A 1 93 ? 4.853 6.303 2.578 1.00 97.06 93 GLN A C 1
ATOM 747 O O . GLN A 1 93 ? 5.593 6.981 1.877 1.00 97.06 93 GLN A O 1
ATOM 752 N N . ARG A 1 94 ? 5.045 6.211 3.900 1.00 97.06 94 ARG A N 1
ATOM 753 C CA . ARG A 1 94 ? 6.084 6.996 4.586 1.00 97.06 94 ARG A CA 1
ATOM 754 C C . ARG A 1 94 ? 7.501 6.438 4.421 1.00 97.06 94 ARG A C 1
ATOM 756 O O . ARG A 1 94 ? 8.451 7.214 4.461 1.00 97.06 94 ARG A O 1
ATOM 763 N N . ARG A 1 95 ? 7.678 5.113 4.310 1.00 97.44 95 ARG A N 1
ATOM 764 C CA . ARG A 1 95 ? 9.019 4.489 4.357 1.00 97.44 95 ARG A CA 1
ATOM 765 C C . ARG A 1 95 ? 9.429 3.814 3.058 1.00 97.44 95 ARG A C 1
ATOM 767 O O . ARG A 1 95 ? 10.592 3.930 2.683 1.00 97.44 95 ARG A O 1
ATOM 774 N N . LEU A 1 96 ? 8.527 3.076 2.414 1.00 97.00 96 LEU A N 1
ATOM 775 C CA . LEU A 1 96 ? 8.868 2.266 1.241 1.00 97.00 96 LEU A CA 1
ATOM 776 C C . LEU A 1 96 ? 8.745 3.064 -0.054 1.00 97.00 96 LEU A C 1
ATOM 778 O O . LEU A 1 96 ? 9.659 3.025 -0.871 1.00 97.00 96 LEU A O 1
ATOM 782 N N . TRP A 1 97 ? 7.670 3.833 -0.209 1.00 97.31 97 TRP A N 1
ATOM 783 C CA . TRP A 1 97 ? 7.395 4.595 -1.421 1.00 97.31 97 TRP A CA 1
ATOM 784 C C . TRP A 1 97 ? 8.525 5.568 -1.803 1.00 97.31 97 TRP A C 1
ATOM 786 O O . TRP A 1 97 ? 9.025 5.445 -2.918 1.00 97.31 97 TRP A O 1
ATOM 796 N N . PRO A 1 98 ? 9.070 6.407 -0.894 1.00 97.88 98 PRO A N 1
ATOM 797 C CA . PRO A 1 98 ? 10.164 7.314 -1.252 1.00 97.88 98 PRO A CA 1
ATOM 798 C C . PRO A 1 98 ? 11.447 6.577 -1.662 1.00 97.88 98 PRO A C 1
ATOM 800 O O . PRO A 1 98 ? 12.268 7.095 -2.414 1.00 97.88 98 PRO A O 1
ATOM 803 N N . ARG A 1 99 ? 11.652 5.351 -1.160 1.00 97.38 99 ARG A N 1
ATOM 804 C CA . ARG A 1 99 ? 12.805 4.521 -1.540 1.00 97.38 99 ARG A CA 1
ATOM 805 C C . ARG A 1 99 ? 12.621 3.936 -2.932 1.00 97.38 99 ARG A C 1
ATOM 807 O O . ARG A 1 99 ? 13.580 3.920 -3.692 1.00 97.38 99 ARG A O 1
ATOM 814 N N . ILE A 1 100 ? 11.407 3.488 -3.255 1.00 95.38 100 ILE A N 1
ATOM 815 C CA . ILE A 1 100 ? 11.054 3.025 -4.600 1.00 95.38 100 ILE A CA 1
ATOM 816 C C . ILE A 1 100 ? 11.228 4.174 -5.596 1.00 95.38 100 ILE A C 1
ATOM 818 O O . ILE A 1 100 ? 11.902 3.993 -6.602 1.00 95.38 100 ILE A O 1
ATOM 822 N N . GLU A 1 101 ? 10.715 5.367 -5.283 1.00 95.50 101 GLU A N 1
ATOM 823 C CA . GLU A 1 101 ? 10.907 6.556 -6.121 1.00 95.50 101 GLU A CA 1
ATOM 824 C C . GLU A 1 101 ? 12.387 6.866 -6.332 1.00 95.50 101 GLU A C 1
ATOM 826 O O . GLU A 1 101 ? 12.803 7.096 -7.460 1.00 95.50 101 GLU A O 1
ATOM 831 N N . ARG A 1 102 ? 13.207 6.800 -5.278 1.00 97.00 102 ARG A N 1
ATOM 832 C CA . ARG A 1 102 ? 14.650 7.036 -5.393 1.00 97.00 102 ARG A CA 1
ATOM 833 C C . ARG A 1 102 ? 15.359 6.001 -6.270 1.00 97.00 102 ARG A C 1
ATOM 835 O O . ARG A 1 102 ? 16.280 6.356 -6.998 1.00 97.00 102 ARG A O 1
ATOM 842 N N . VAL A 1 103 ? 14.966 4.729 -6.179 1.00 94.75 103 VAL A N 1
ATOM 843 C CA . VAL A 1 103 ? 15.509 3.665 -7.037 1.00 94.75 103 VAL A CA 1
ATOM 844 C C . VAL A 1 103 ? 15.105 3.909 -8.484 1.00 94.75 103 VAL A C 1
ATOM 846 O O . VAL A 1 103 ? 15.975 3.895 -9.348 1.00 94.75 103 VAL A O 1
ATOM 849 N N . ASN A 1 104 ? 13.830 4.210 -8.732 1.00 90.88 104 ASN A N 1
ATOM 850 C CA . ASN A 1 104 ? 13.345 4.528 -10.069 1.00 90.88 104 ASN A CA 1
ATOM 851 C C . ASN A 1 104 ? 14.086 5.745 -10.628 1.00 90.88 104 ASN A C 1
ATOM 853 O O . ASN A 1 104 ? 14.735 5.617 -11.646 1.00 90.88 104 ASN A O 1
ATOM 857 N N . GLN A 1 105 ? 14.158 6.869 -9.916 1.00 92.31 105 GLN A N 1
ATOM 858 C CA . GLN A 1 105 ? 14.884 8.066 -10.374 1.00 92.31 105 GLN A CA 1
ATOM 859 C C . GLN A 1 105 ? 16.340 7.800 -10.783 1.00 92.31 105 GLN A C 1
ATOM 861 O O . GLN A 1 105 ? 16.867 8.474 -11.661 1.00 92.31 105 GLN A O 1
ATOM 866 N N . ARG A 1 106 ? 17.012 6.842 -10.133 1.00 94.19 106 ARG A N 1
ATOM 867 C CA . ARG A 1 106 ? 18.412 6.514 -10.423 1.00 94.19 106 ARG A CA 1
ATOM 868 C C . ARG A 1 106 ? 18.578 5.482 -11.541 1.00 94.19 106 ARG A C 1
ATOM 870 O O . ARG A 1 106 ? 19.627 5.456 -12.177 1.00 94.19 106 ARG A O 1
ATOM 877 N N . HIS A 1 107 ? 17.592 4.610 -11.724 1.00 89.56 107 HIS A N 1
ATOM 878 C CA . HIS A 1 107 ? 17.701 3.409 -12.554 1.00 89.56 107 HIS A CA 1
ATOM 879 C C . HIS A 1 107 ? 16.545 3.253 -13.548 1.00 89.56 107 HIS A C 1
ATOM 881 O O . HIS A 1 107 ? 16.337 2.160 -14.072 1.00 89.56 107 HIS A O 1
ATOM 887 N N . GLU A 1 108 ? 15.769 4.310 -13.790 1.00 84.75 108 GLU A N 1
ATOM 888 C CA . GLU A 1 108 ? 14.674 4.262 -14.749 1.00 84.75 108 GLU A CA 1
ATOM 889 C C . GLU A 1 108 ? 15.232 4.012 -16.146 1.00 84.75 108 GLU A C 1
ATOM 891 O O . GLU A 1 108 ? 16.303 4.495 -16.524 1.00 84.75 108 GLU A O 1
ATOM 896 N N . MET A 1 109 ? 14.494 3.221 -16.913 1.00 84.62 109 MET A N 1
ATOM 897 C CA . MET A 1 109 ? 14.838 2.955 -18.294 1.00 84.62 109 MET A CA 1
ATOM 898 C C . MET A 1 109 ? 14.676 4.237 -19.110 1.00 84.62 109 MET A C 1
ATOM 900 O O . MET A 1 109 ? 13.596 4.827 -19.132 1.00 84.62 109 MET A O 1
ATOM 904 N N . ASN A 1 110 ? 15.747 4.657 -19.781 1.00 84.69 110 ASN A N 1
ATOM 905 C CA . ASN A 1 110 ? 15.740 5.861 -20.601 1.00 84.69 110 ASN A CA 1
ATOM 906 C C . ASN A 1 110 ? 14.979 5.608 -21.911 1.00 84.69 110 ASN A C 1
ATOM 908 O O . ASN A 1 110 ? 15.554 5.151 -22.898 1.00 84.69 110 ASN A O 1
ATOM 912 N N . THR A 1 111 ? 13.682 5.909 -21.916 1.00 82.50 111 THR A N 1
ATOM 913 C CA . THR A 1 111 ? 12.809 5.741 -23.087 1.00 82.50 111 THR A CA 1
ATOM 914 C C . THR A 1 111 ? 13.127 6.707 -24.225 1.00 82.50 111 THR A C 1
ATOM 916 O O . THR A 1 111 ? 12.785 6.417 -25.367 1.00 82.50 111 THR A O 1
ATOM 919 N N . ASP A 1 112 ? 13.811 7.818 -23.942 1.00 84.19 112 ASP A N 1
ATOM 920 C CA . ASP A 1 112 ? 14.199 8.802 -24.959 1.00 84.19 112 ASP A CA 1
ATOM 921 C C . ASP A 1 112 ? 15.406 8.322 -25.777 1.00 84.19 112 ASP A C 1
ATOM 923 O O . ASP A 1 112 ? 15.609 8.752 -26.910 1.00 84.19 112 ASP A O 1
ATOM 927 N N . ALA A 1 113 ? 16.198 7.395 -25.226 1.00 83.88 113 ALA A N 1
ATOM 928 C CA . ALA A 1 113 ? 17.343 6.818 -25.920 1.00 83.88 113 ALA A CA 1
ATOM 929 C C . ALA A 1 113 ? 16.939 5.824 -27.026 1.00 83.88 113 ALA A C 1
ATOM 931 O O . ALA A 1 113 ? 17.679 5.666 -27.995 1.00 83.88 113 ALA A O 1
ATOM 932 N N . SER A 1 114 ? 15.799 5.132 -26.892 1.00 82.44 114 SER A N 1
ATOM 933 C CA . SER A 1 114 ? 15.298 4.194 -27.907 1.00 82.44 114 SER A CA 1
ATOM 934 C C . SER A 1 114 ? 13.820 3.858 -27.712 1.00 82.44 114 SER A C 1
ATOM 936 O O . SER A 1 114 ? 13.388 3.514 -26.613 1.00 82.44 114 SER A O 1
ATOM 938 N N . LEU A 1 115 ? 13.065 3.834 -28.815 1.00 82.19 115 LEU A N 1
ATOM 939 C CA . LEU A 1 115 ? 11.660 3.408 -28.830 1.00 82.19 115 LEU A CA 1
ATOM 940 C C . LEU A 1 115 ? 11.470 1.920 -28.486 1.00 82.19 115 LEU A C 1
ATOM 942 O O . LEU A 1 115 ? 10.390 1.546 -28.032 1.00 82.19 115 LEU A O 1
ATOM 946 N N . LEU A 1 116 ? 12.496 1.073 -28.660 1.00 79.56 116 LEU A N 1
ATOM 947 C CA . LEU A 1 116 ? 12.431 -0.358 -28.311 1.00 79.56 116 LEU A CA 1
ATOM 948 C C . LEU A 1 116 ? 12.161 -0.568 -26.811 1.00 79.56 116 LEU A C 1
ATOM 950 O O . LEU A 1 116 ? 11.398 -1.460 -26.432 1.00 79.56 116 LEU A O 1
ATOM 954 N N . PHE A 1 117 ? 12.669 0.344 -25.976 1.00 81.44 117 PHE A N 1
ATOM 955 C CA . PHE A 1 117 ? 12.484 0.306 -24.528 1.00 81.44 117 PHE A CA 1
ATOM 956 C C . PHE A 1 117 ? 11.024 0.476 -24.091 1.00 81.44 117 PHE A C 1
ATOM 958 O O . PHE A 1 117 ? 10.659 0.055 -22.993 1.00 81.44 117 PHE A O 1
ATOM 965 N N . LEU A 1 118 ? 10.152 1.046 -24.930 1.00 81.38 118 LEU A N 1
ATOM 966 C CA . LEU A 1 118 ? 8.725 1.156 -24.612 1.00 81.38 118 LEU A CA 1
ATOM 967 C C . LEU A 1 118 ? 8.061 -0.224 -24.531 1.00 81.38 118 LEU A C 1
ATOM 969 O O . LEU A 1 118 ? 7.338 -0.497 -23.575 1.00 81.38 118 LEU A O 1
ATOM 973 N N . ALA A 1 119 ? 8.349 -1.109 -25.491 1.00 82.56 119 ALA A N 1
ATOM 974 C CA . ALA A 1 119 ? 7.816 -2.471 -25.498 1.00 82.56 119 ALA A CA 1
ATOM 975 C C . ALA A 1 119 ? 8.420 -3.319 -24.365 1.00 82.56 119 ALA A C 1
ATOM 977 O O . ALA A 1 119 ? 7.724 -4.093 -23.705 1.00 82.56 119 ALA A O 1
ATOM 978 N N . GLU A 1 120 ? 9.710 -3.136 -24.089 1.00 84.94 120 GLU A N 1
ATOM 979 C CA . GLU A 1 120 ? 10.414 -3.856 -23.026 1.00 84.94 120 GLU A CA 1
ATOM 980 C C . GLU A 1 120 ? 9.920 -3.458 -21.630 1.00 84.94 120 GLU A C 1
ATOM 982 O O . GLU A 1 120 ? 9.814 -4.315 -20.751 1.00 84.94 120 GLU A O 1
ATOM 987 N N . ARG A 1 121 ? 9.511 -2.197 -21.428 1.00 83.19 121 ARG A N 1
ATOM 988 C CA . ARG A 1 121 ? 8.931 -1.722 -20.158 1.00 83.19 121 ARG A CA 1
ATOM 989 C C . ARG A 1 121 ? 7.730 -2.556 -19.741 1.00 83.19 121 ARG A C 1
ATOM 991 O O . ARG A 1 121 ? 7.637 -2.983 -18.588 1.00 83.19 121 ARG A O 1
ATOM 998 N N . ASP A 1 122 ? 6.820 -2.781 -20.682 1.00 84.00 122 ASP A N 1
ATOM 999 C CA . ASP A 1 122 ? 5.598 -3.540 -20.445 1.00 84.00 122 ASP A CA 1
ATOM 1000 C C . ASP A 1 122 ? 5.892 -5.015 -20.174 1.00 84.00 122 ASP A C 1
ATOM 1002 O O . ASP A 1 122 ? 5.195 -5.638 -19.369 1.00 84.00 122 ASP A O 1
ATOM 1006 N N . HIS A 1 123 ? 6.934 -5.569 -20.800 1.00 86.81 123 HIS A N 1
ATOM 1007 C CA . HIS A 1 123 ? 7.405 -6.919 -20.506 1.00 86.81 123 HIS A CA 1
ATOM 1008 C C . HIS A 1 123 ? 7.959 -7.024 -19.084 1.00 86.81 123 HIS A C 1
ATOM 1010 O O . HIS A 1 123 ? 7.509 -7.886 -18.327 1.00 86.81 123 HIS A O 1
ATOM 1016 N N . TYR A 1 124 ? 8.854 -6.119 -18.680 1.00 83.44 124 TYR A N 1
ATOM 1017 C CA . TYR A 1 124 ? 9.426 -6.121 -17.331 1.00 83.44 124 TYR A CA 1
ATOM 1018 C C . TYR A 1 124 ? 8.370 -5.902 -16.244 1.00 83.44 124 TYR A C 1
ATOM 1020 O O . TYR A 1 124 ? 8.418 -6.541 -15.194 1.00 83.44 124 TYR A O 1
ATOM 1028 N N . ALA A 1 125 ? 7.368 -5.054 -16.493 1.00 84.25 125 ALA A N 1
ATOM 1029 C CA . ALA A 1 125 ? 6.296 -4.792 -15.533 1.00 84.25 125 ALA A CA 1
ATOM 1030 C C . ALA A 1 125 ? 5.431 -6.028 -15.214 1.00 84.25 125 ALA A C 1
ATOM 1032 O O . ALA A 1 125 ? 4.781 -6.066 -14.163 1.00 84.25 125 ALA A O 1
ATOM 1033 N N . ARG A 1 126 ? 5.409 -7.024 -16.110 1.00 85.06 126 ARG A N 1
ATOM 1034 C CA . ARG A 1 126 ? 4.623 -8.263 -15.984 1.00 85.06 126 ARG A CA 1
ATOM 1035 C C . ARG A 1 126 ? 5.415 -9.436 -15.411 1.00 85.06 1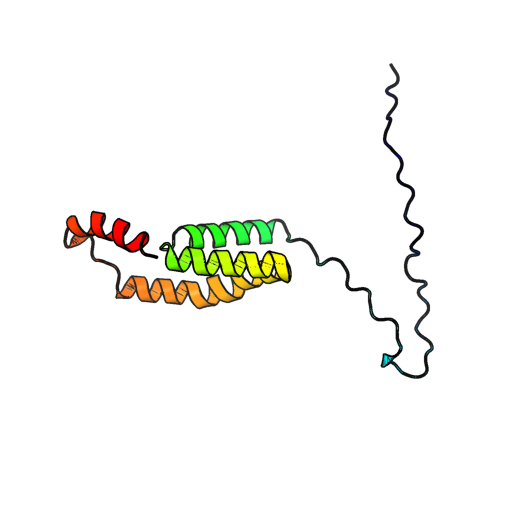26 ARG A C 1
ATOM 1037 O O . ARG A 1 126 ? 4.819 -10.491 -15.207 1.00 85.06 126 ARG A O 1
ATOM 1044 N N . LEU A 1 127 ? 6.718 -9.276 -15.176 1.00 84.75 127 LEU A N 1
ATOM 1045 C CA . LEU A 1 127 ? 7.534 -10.351 -14.623 1.00 84.75 127 LEU A CA 1
ATOM 1046 C C . LEU A 1 127 ? 7.059 -10.736 -13.206 1.00 84.75 127 LEU A C 1
ATOM 1048 O O . LEU A 1 127 ? 6.652 -9.849 -12.441 1.00 84.75 127 LEU A O 1
ATOM 1052 N N . PRO A 1 128 ? 7.061 -12.045 -12.887 1.00 77.12 128 PRO A N 1
ATOM 1053 C CA . PRO A 1 128 ? 6.621 -12.568 -11.601 1.00 77.12 128 PRO A CA 1
ATOM 1054 C C . PRO A 1 128 ? 7.547 -12.194 -10.447 1.00 77.12 128 PRO A C 1
ATOM 1056 O O . PRO A 1 128 ? 8.778 -12.097 -10.646 1.00 77.12 128 PRO A O 1
#

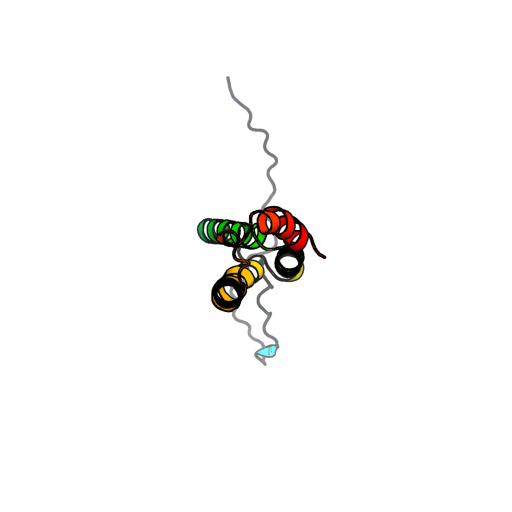Foldseek 3Di:
DDDDPPDDDDPDDPPDDDPPDDDPDPDPVPPDDDDPDDDDDDDPVLVVVVVVLLVVLVPAFPVSSCVLVVVLVCCCVPPHPVVSSCCSPVPCVVPPVVVVVVCCVVDPDDCVVDVVVVVVVVVRSHDD

Secondary structure (DSSP, 8-state):
----------PPP-------PPP--SSGGGSPPPP-PPPPPPPHHHHHHHHHHHHHHHTS-HHHHHHHHHHHHHHHHHT-HHHHHHIIIIIIIIIIHHHHHHHHHHH---TTT-THHHHHHHHHHT--

Organism: Salmonella enterica (NCBI:txid28901)

Radius of gyration: 25.46 Å; chains: 1; bounding box: 73×23×76 Å

Sequence (128 aa):
MTVKASGRFVPPSAFAAGTGKTFTGAYAWNAPREAVGRERPLTRDEMRQVQGVLSTINRLPYFLRSLFTSRYDYIRRNKSPVHGFYFLTSTFQRRLWPRIERVNQRHEMNTDASLLFLAERDHYARLP